Protein AF-X1B6D0-F1 (afdb_monomer_lite)

Organism: NCBI:txid412755

Structure (mmCIF, N/CA/C/O backbone):
data_AF-X1B6D0-F1
#
_entry.id   AF-X1B6D0-F1
#
loop_
_atom_site.group_PDB
_atom_site.id
_atom_site.type_symbol
_atom_site.label_atom_id
_atom_site.label_alt_id
_atom_site.label_comp_id
_atom_site.label_asym_id
_atom_site.label_entity_id
_atom_site.label_seq_id
_atom_site.pdbx_PDB_ins_code
_atom_site.Cartn_x
_atom_site.Cartn_y
_atom_site.Cartn_z
_atom_site.occupancy
_atom_site.B_iso_or_equiv
_atom_site.auth_seq_id
_atom_site.auth_comp_id
_atom_site.auth_asym_id
_atom_site.auth_atom_id
_atom_site.pdbx_PDB_model_num
ATOM 1 N N . MET A 1 1 ? -12.910 -4.972 -0.968 1.00 75.88 1 MET A N 1
ATOM 2 C CA . MET A 1 1 ? -11.663 -4.904 -0.171 1.00 75.88 1 MET A CA 1
ATOM 3 C C . MET A 1 1 ? -11.653 -6.095 0.774 1.00 75.88 1 MET A C 1
ATOM 5 O O . MET A 1 1 ? -12.734 -6.496 1.180 1.00 75.88 1 MET A O 1
ATOM 9 N N . GLY A 1 2 ? -10.499 -6.703 1.046 1.00 80.62 2 GLY A N 1
ATOM 10 C CA . GLY A 1 2 ? -10.371 -7.829 1.975 1.00 80.62 2 GLY A CA 1
ATOM 11 C C . GLY A 1 2 ? -9.626 -7.412 3.238 1.00 80.62 2 GLY A C 1
ATOM 12 O O . GLY A 1 2 ? -8.700 -6.605 3.158 1.00 80.62 2 GLY A O 1
ATOM 13 N N . PHE A 1 3 ? -10.027 -7.970 4.377 1.00 86.31 3 PHE A N 1
ATOM 14 C CA . PHE A 1 3 ? -9.362 -7.793 5.666 1.00 86.31 3 PHE A CA 1
ATOM 15 C C . PHE A 1 3 ? -8.743 -9.129 6.057 1.00 86.31 3 PHE A C 1
ATOM 17 O O . PHE A 1 3 ? -9.450 -10.084 6.367 1.00 86.31 3 PHE A O 1
ATOM 24 N N . TYR A 1 4 ? -7.421 -9.207 5.969 1.00 85.44 4 TYR A N 1
ATOM 25 C CA . TYR A 1 4 ? -6.673 -10.422 6.254 1.00 85.44 4 TYR A CA 1
ATOM 26 C C . TYR A 1 4 ? -6.269 -10.415 7.721 1.00 85.44 4 TYR A C 1
ATOM 28 O O . TYR A 1 4 ? -5.383 -9.658 8.124 1.00 85.44 4 TYR A O 1
ATOM 36 N N . ILE A 1 5 ? -6.966 -11.232 8.504 1.00 81.88 5 ILE A N 1
ATOM 37 C CA . ILE A 1 5 ? -6.728 -11.406 9.934 1.00 81.88 5 ILE A CA 1
ATOM 38 C C . ILE A 1 5 ? -5.639 -12.454 10.106 1.00 81.88 5 ILE A C 1
ATOM 40 O O . ILE A 1 5 ? -5.633 -13.479 9.425 1.00 81.88 5 ILE A O 1
ATOM 44 N N . TYR A 1 6 ? -4.709 -12.177 11.007 1.00 68.62 6 TYR A N 1
ATOM 45 C CA . TYR A 1 6 ? -3.668 -13.114 11.396 1.00 68.62 6 TYR A CA 1
ATOM 46 C C . TYR A 1 6 ? -3.871 -13.442 12.870 1.00 68.62 6 TYR A C 1
ATOM 48 O O . TYR A 1 6 ? -3.791 -12.561 13.719 1.00 68.62 6 TYR A O 1
ATOM 56 N N . GLU A 1 7 ? -4.146 -14.712 13.156 1.00 60.69 7 GLU A N 1
ATOM 57 C CA . GLU A 1 7 ? -4.474 -15.192 14.507 1.00 60.69 7 GLU A CA 1
ATOM 58 C C . GLU A 1 7 ? -3.252 -15.245 15.439 1.00 60.69 7 GLU A C 1
ATOM 60 O O . GLU A 1 7 ? -3.395 -15.272 16.658 1.00 60.69 7 GLU A O 1
ATOM 65 N N . LYS A 1 8 ? -2.031 -15.224 14.888 1.00 62.31 8 LYS A N 1
ATOM 66 C CA . LYS A 1 8 ? -0.788 -15.206 15.671 1.00 62.31 8 LYS A CA 1
ATOM 67 C C . LYS A 1 8 ? -0.348 -13.775 15.968 1.00 62.31 8 LYS A C 1
ATOM 69 O O . LYS A 1 8 ? -0.350 -12.929 15.074 1.00 62.31 8 LYS A O 1
ATOM 74 N N . ASN A 1 9 ? 0.131 -13.542 17.194 1.00 66.81 9 ASN A N 1
ATOM 75 C CA . ASN A 1 9 ? 0.857 -12.323 17.552 1.00 66.81 9 ASN A CA 1
ATOM 76 C C . ASN A 1 9 ? 1.958 -12.063 16.517 1.00 66.81 9 ASN A C 1
ATOM 78 O O . ASN A 1 9 ? 2.800 -12.928 16.261 1.00 66.81 9 ASN A O 1
ATOM 82 N N . PHE A 1 10 ? 1.938 -10.887 15.890 1.00 69.31 10 PHE A N 1
ATOM 83 C CA . PHE A 1 10 ? 2.947 -10.559 14.896 1.00 69.31 10 PHE A CA 1
ATOM 84 C C . PHE A 1 10 ? 4.313 -10.459 15.560 1.00 69.31 10 PHE A C 1
ATOM 86 O O . PHE A 1 10 ? 4.484 -9.719 16.529 1.00 69.31 10 PHE A O 1
ATOM 93 N N . SER A 1 11 ? 5.318 -11.117 14.987 1.00 76.25 11 SER A N 1
ATOM 94 C CA . SER A 1 11 ? 6.683 -10.715 15.291 1.00 76.25 11 SER A CA 1
ATOM 95 C C . SER A 1 11 ? 6.890 -9.285 14.784 1.00 76.25 11 SER A C 1
ATOM 97 O O . SER A 1 11 ? 6.410 -8.911 13.707 1.00 76.25 11 SER A O 1
ATOM 99 N N . ASN A 1 12 ? 7.641 -8.478 15.536 1.00 74.19 12 ASN A N 1
ATOM 100 C CA . ASN A 1 12 ? 8.033 -7.136 15.089 1.00 74.19 12 ASN A CA 1
ATOM 101 C C . ASN A 1 12 ? 8.702 -7.177 13.705 1.00 74.19 12 ASN A C 1
ATOM 103 O O . ASN A 1 12 ? 8.580 -6.244 12.914 1.00 74.19 12 ASN A O 1
ATOM 107 N N . ASP A 1 13 ? 9.366 -8.287 13.392 1.00 77.44 13 ASP A N 1
ATOM 108 C CA . ASP A 1 13 ? 10.025 -8.528 12.116 1.00 77.44 13 ASP A CA 1
ATOM 109 C C . ASP A 1 13 ? 9.048 -8.729 10.948 1.00 77.44 13 ASP A C 1
ATOM 111 O O . ASP A 1 13 ? 9.299 -8.265 9.836 1.00 77.44 13 ASP A O 1
ATOM 115 N N . PHE A 1 14 ? 7.900 -9.368 11.192 1.00 79.50 14 PHE A N 1
ATOM 116 C CA . PHE A 1 14 ? 6.842 -9.501 10.193 1.00 79.50 14 PHE A CA 1
ATOM 117 C C . PHE A 1 14 ? 6.198 -8.149 9.879 1.00 79.50 14 PHE A C 1
ATOM 119 O O . PHE A 1 14 ? 6.067 -7.795 8.708 1.00 79.50 14 PHE A O 1
ATOM 126 N N . ILE A 1 15 ? 5.867 -7.355 10.905 1.00 76.06 15 ILE A N 1
ATOM 127 C CA . ILE A 1 15 ? 5.278 -6.018 10.715 1.00 76.06 15 ILE A CA 1
ATOM 128 C C . ILE A 1 15 ? 6.226 -5.127 9.904 1.00 76.06 15 ILE A C 1
ATOM 130 O O . ILE A 1 15 ? 5.785 -4.464 8.969 1.00 76.06 15 ILE A O 1
ATOM 134 N N . LYS A 1 16 ? 7.534 -5.160 10.194 1.00 72.50 16 LYS A N 1
ATOM 135 C CA . LYS A 1 16 ? 8.553 -4.392 9.454 1.00 72.50 16 LYS A CA 1
ATOM 136 C C . LYS A 1 16 ? 8.634 -4.739 7.963 1.00 72.50 16 LYS A C 1
ATOM 138 O O . LYS A 1 16 ? 9.100 -3.916 7.178 1.00 72.50 16 LYS A O 1
ATOM 143 N N . LYS A 1 17 ? 8.216 -5.945 7.564 1.00 75.25 17 LYS A N 1
ATOM 144 C CA . LYS A 1 17 ? 8.197 -6.383 6.156 1.00 75.25 17 LYS A CA 1
ATOM 145 C C . LYS A 1 17 ? 6.945 -5.917 5.410 1.00 75.25 17 LYS A C 1
ATOM 147 O O . LYS A 1 17 ? 6.930 -5.967 4.180 1.00 75.25 17 LYS A O 1
ATOM 152 N N . MET A 1 18 ? 5.914 -5.467 6.123 1.00 81.12 18 MET A N 1
ATOM 153 C CA . MET A 1 18 ? 4.683 -4.968 5.522 1.00 81.12 18 MET A CA 1
ATOM 154 C C . MET A 1 18 ? 4.826 -3.501 5.117 1.00 81.12 18 MET A C 1
ATOM 156 O O . MET A 1 18 ? 5.447 -2.698 5.806 1.00 81.12 18 MET A O 1
ATOM 160 N N . VAL A 1 19 ? 4.233 -3.146 3.975 1.00 83.31 19 VAL A N 1
ATOM 161 C CA . VAL A 1 19 ? 4.273 -1.769 3.446 1.00 83.31 19 VAL A CA 1
ATOM 162 C C . VAL A 1 19 ? 3.384 -0.828 4.260 1.00 83.31 19 VAL A C 1
ATOM 164 O O . VAL A 1 19 ? 3.706 0.347 4.416 1.00 83.31 19 VAL A O 1
ATOM 167 N N . ILE A 1 20 ? 2.272 -1.352 4.776 1.00 88.25 20 ILE A N 1
ATOM 168 C CA . ILE A 1 20 ? 1.308 -0.627 5.603 1.00 88.25 20 ILE A CA 1
ATOM 169 C C . ILE A 1 20 ? 1.164 -1.337 6.954 1.00 88.25 20 ILE A C 1
ATOM 171 O O . ILE A 1 20 ? 1.247 -2.568 6.992 1.00 88.25 20 ILE A O 1
ATOM 175 N N . PRO A 1 21 ? 0.950 -0.601 8.055 1.00 89.94 21 PRO A N 1
ATOM 176 C CA . PRO A 1 21 ? 0.697 -1.193 9.362 1.00 89.94 21 PRO A CA 1
ATOM 177 C C . PRO A 1 21 ? -0.682 -1.876 9.412 1.00 89.94 21 PRO A C 1
ATOM 179 O O . PRO A 1 21 ? -1.568 -1.542 8.619 1.00 89.94 21 PRO A O 1
ATOM 182 N N . PRO A 1 22 ? -0.889 -2.820 10.347 1.00 92.75 22 PRO A N 1
ATOM 183 C CA . PRO A 1 22 ? -2.200 -3.411 10.562 1.00 92.75 22 PRO A CA 1
ATOM 184 C C . PRO A 1 22 ? -3.171 -2.397 11.181 1.00 92.75 22 PRO A C 1
ATOM 186 O O . PRO A 1 22 ? -2.779 -1.480 11.910 1.00 92.75 22 PRO A O 1
ATOM 189 N N . ILE A 1 23 ? -4.458 -2.612 10.934 1.00 94.12 23 ILE A N 1
ATOM 190 C CA . ILE A 1 23 ? -5.556 -1.901 11.590 1.00 94.12 23 ILE A CA 1
ATOM 191 C C . ILE A 1 23 ? -6.196 -2.798 12.652 1.00 94.12 23 ILE A C 1
ATOM 193 O O . ILE A 1 23 ? -6.222 -4.018 12.500 1.00 94.12 23 ILE A O 1
ATOM 197 N N . ILE A 1 24 ? -6.748 -2.207 13.707 1.00 93.88 24 ILE A N 1
ATOM 198 C CA . ILE A 1 24 ? -7.536 -2.933 14.705 1.00 93.88 24 ILE A CA 1
ATOM 199 C C . ILE A 1 24 ? -8.989 -3.010 14.227 1.00 93.88 24 ILE A C 1
ATOM 201 O O . ILE A 1 24 ? -9.594 -1.992 13.881 1.00 93.88 24 ILE A O 1
ATOM 205 N N . THR A 1 25 ? -9.527 -4.225 14.220 1.00 94.06 25 THR A N 1
ATOM 206 C CA . THR A 1 25 ? -10.899 -4.578 13.833 1.00 94.06 25 THR A CA 1
ATOM 207 C C . THR A 1 25 ? -11.540 -5.456 14.910 1.00 94.06 25 THR A C 1
ATOM 209 O O . THR A 1 25 ? -10.921 -5.768 15.927 1.00 94.06 25 THR A O 1
ATOM 212 N N . GLU A 1 26 ? -12.771 -5.896 14.675 1.00 93.38 26 GLU A N 1
ATOM 213 C CA . GLU A 1 26 ? -13.582 -6.671 15.607 1.00 93.38 26 GLU A CA 1
ATOM 214 C C . GLU A 1 26 ? -13.029 -8.087 15.785 1.00 93.38 26 GLU A C 1
ATOM 216 O O . GLU A 1 26 ? -13.279 -8.731 16.797 1.00 93.38 26 GLU A O 1
ATOM 221 N N . LYS A 1 27 ? -12.228 -8.547 14.817 1.00 90.56 27 LYS A N 1
ATOM 222 C CA . LYS A 1 27 ? -11.503 -9.822 14.844 1.00 90.56 27 LYS A CA 1
ATOM 223 C C . LYS A 1 27 ? -10.020 -9.647 15.200 1.00 90.56 27 LYS A C 1
ATOM 225 O O . LYS A 1 27 ? -9.208 -10.521 14.918 1.00 90.56 27 LYS A O 1
ATOM 230 N N . GLY A 1 28 ? -9.651 -8.506 15.784 1.00 89.94 28 GLY A N 1
ATOM 231 C CA . GLY A 1 28 ? -8.271 -8.170 16.124 1.00 89.94 28 GLY A CA 1
ATOM 232 C C . GLY A 1 28 ? -7.539 -7.452 14.992 1.00 89.94 28 GLY A C 1
ATOM 233 O O . GLY A 1 28 ? -8.136 -6.713 14.204 1.00 89.94 28 GLY A O 1
ATOM 234 N N . ASN A 1 29 ? -6.219 -7.618 14.934 1.00 91.19 29 ASN A N 1
ATOM 235 C CA . ASN A 1 29 ? -5.404 -6.929 13.943 1.00 91.19 29 ASN A CA 1
ATOM 236 C C . ASN A 1 29 ? -5.589 -7.522 12.539 1.00 91.19 29 ASN A C 1
ATOM 238 O O . ASN A 1 29 ? -5.429 -8.725 12.333 1.00 91.19 29 ASN A O 1
ATOM 242 N N . ALA A 1 30 ? -5.833 -6.659 11.557 1.00 91.81 30 ALA A N 1
ATOM 243 C CA . ALA A 1 30 ? -6.023 -7.048 10.169 1.00 91.81 30 ALA A CA 1
ATOM 244 C C . ALA A 1 30 ? -5.177 -6.199 9.215 1.00 91.81 30 ALA A C 1
ATOM 246 O O . ALA A 1 30 ? -4.980 -5.000 9.422 1.00 91.81 30 ALA A O 1
ATOM 247 N N . PHE A 1 31 ? -4.723 -6.813 8.123 1.00 90.25 31 PHE A N 1
ATOM 248 C CA . PHE A 1 31 ? -4.146 -6.097 6.990 1.00 90.25 31 PHE A CA 1
ATOM 249 C C . PHE A 1 31 ? -5.186 -5.895 5.901 1.00 90.25 31 PHE A C 1
ATOM 251 O O . PHE A 1 31 ? -5.871 -6.827 5.474 1.00 90.25 31 PHE A O 1
ATOM 258 N N . VAL A 1 32 ? -5.259 -4.665 5.409 1.00 89.06 32 VAL A N 1
ATOM 259 C CA . VAL A 1 32 ? -6.099 -4.326 4.268 1.00 89.06 32 VAL A CA 1
ATOM 260 C C . VAL A 1 32 ? -5.431 -4.810 2.986 1.00 89.06 32 VAL A C 1
ATOM 262 O O . VAL A 1 32 ? -4.287 -4.466 2.693 1.00 89.06 32 VAL A O 1
ATOM 265 N N . GLY A 1 33 ? -6.155 -5.598 2.197 1.00 85.69 33 GLY A N 1
ATOM 266 C CA . GLY A 1 33 ? -5.666 -6.117 0.927 1.00 85.69 33 GLY A CA 1
ATOM 267 C C . GLY A 1 33 ? -6.755 -6.252 -0.131 1.00 85.69 33 GLY A C 1
ATOM 268 O O . GLY A 1 33 ? -7.942 -6.008 0.095 1.00 85.69 33 GLY A O 1
ATOM 269 N N . LEU A 1 34 ? -6.345 -6.653 -1.332 1.00 83.50 34 LEU A N 1
ATOM 270 C CA . LEU A 1 34 ? -7.280 -6.994 -2.403 1.00 83.50 34 LEU A CA 1
ATOM 271 C C . LEU A 1 34 ? -7.855 -8.386 -2.160 1.00 83.50 34 LEU A C 1
ATOM 273 O O . LEU A 1 34 ? -7.119 -9.286 -1.759 1.00 83.50 34 LEU A O 1
ATOM 277 N N . LEU A 1 35 ? -9.149 -8.566 -2.429 1.00 85.38 35 LEU A N 1
ATOM 278 C CA . LEU A 1 35 ? -9.765 -9.890 -2.400 1.00 85.38 35 LEU A CA 1
ATOM 279 C C . LEU A 1 35 ? -9.146 -10.781 -3.483 1.00 85.38 35 LEU A C 1
ATOM 281 O O . LEU A 1 35 ? -8.852 -10.325 -4.596 1.00 85.38 35 LEU A O 1
ATOM 285 N N . LYS A 1 36 ? -8.996 -12.062 -3.158 1.00 86.75 36 LYS A N 1
ATOM 286 C CA . LYS A 1 36 ? -8.552 -13.099 -4.087 1.00 86.75 36 LYS A CA 1
ATOM 287 C C . LYS A 1 36 ? -9.693 -14.084 -4.344 1.00 86.75 36 LYS A C 1
ATOM 289 O O . LYS A 1 36 ? -10.522 -14.310 -3.469 1.00 86.75 36 LYS A O 1
ATOM 294 N N . LYS A 1 37 ? -9.733 -14.639 -5.554 1.00 87.69 37 LYS A N 1
ATOM 295 C CA . LYS A 1 37 ? -10.561 -15.796 -5.917 1.00 87.69 37 LYS A CA 1
ATOM 296 C C . LYS A 1 37 ? -10.040 -17.042 -5.190 1.00 87.69 37 LYS A C 1
ATOM 298 O O . LYS A 1 37 ? -8.907 -17.038 -4.711 1.00 87.69 37 LYS A O 1
ATOM 303 N N . SER A 1 38 ? -10.821 -18.121 -5.187 1.00 86.44 38 SER A N 1
ATOM 304 C CA . SER A 1 38 ? -10.401 -19.433 -4.662 1.00 86.44 38 SER A CA 1
ATOM 305 C C . SER A 1 38 ? -9.097 -19.938 -5.292 1.00 86.44 38 SER A C 1
ATOM 307 O O . SER A 1 38 ? -8.278 -20.546 -4.617 1.00 86.44 38 SER A O 1
ATOM 309 N N . THR A 1 39 ? -8.843 -19.592 -6.556 1.00 87.44 39 THR A N 1
ATOM 310 C CA . THR A 1 39 ? -7.597 -19.901 -7.279 1.00 87.44 39 THR A CA 1
ATOM 311 C C . THR A 1 39 ? -6.386 -19.065 -6.839 1.00 87.44 39 THR A C 1
ATOM 313 O O . THR A 1 39 ? -5.300 -19.205 -7.394 1.00 87.44 39 THR A O 1
ATOM 316 N N . GLY A 1 40 ? -6.555 -18.126 -5.904 1.00 84.06 40 GLY A N 1
ATOM 317 C CA . GLY A 1 40 ? -5.519 -17.183 -5.473 1.00 84.06 40 GLY A CA 1
ATOM 318 C C . GLY A 1 40 ? -5.335 -15.965 -6.390 1.00 84.06 40 GLY A C 1
ATOM 319 O O . GLY A 1 40 ? -4.617 -15.028 -6.026 1.00 84.06 40 GLY A O 1
ATOM 320 N N . ALA A 1 41 ? -6.006 -15.924 -7.546 1.00 85.06 41 ALA A N 1
ATOM 321 C CA . ALA A 1 41 ? -5.974 -14.784 -8.462 1.00 85.06 41 ALA A CA 1
ATOM 322 C C . ALA A 1 41 ? -6.708 -13.556 -7.892 1.00 85.06 41 ALA A C 1
ATOM 324 O O . ALA A 1 41 ? -7.719 -13.681 -7.204 1.00 85.06 41 ALA A O 1
ATOM 325 N N . CYS A 1 42 ? -6.241 -12.346 -8.211 1.00 85.75 42 CYS A N 1
ATOM 326 C CA . CYS A 1 42 ? -6.936 -11.108 -7.842 1.00 85.75 42 CYS A CA 1
ATOM 327 C C . CYS A 1 42 ? -8.312 -11.026 -8.528 1.00 85.75 42 CYS A C 1
ATOM 329 O O . CYS A 1 42 ? -8.415 -11.269 -9.731 1.00 85.75 42 CYS A O 1
ATOM 331 N N . ILE A 1 43 ? -9.357 -10.618 -7.798 1.00 89.81 43 ILE A N 1
ATOM 332 C CA . ILE A 1 43 ? -10.714 -10.476 -8.366 1.00 89.81 43 ILE A CA 1
ATOM 333 C C . ILE A 1 43 ? -10.803 -9.413 -9.473 1.00 89.81 43 ILE A C 1
ATOM 335 O O . ILE A 1 43 ? -11.674 -9.489 -10.332 1.00 89.81 43 ILE A O 1
ATOM 339 N N . PHE A 1 44 ? -9.886 -8.442 -9.474 1.00 89.81 44 PHE A N 1
ATOM 340 C CA . PHE A 1 44 ? -9.849 -7.341 -10.440 1.00 89.81 44 PHE A CA 1
ATOM 341 C C . PHE A 1 44 ? -8.973 -7.625 -11.664 1.00 89.81 44 PHE A C 1
ATOM 343 O O . PHE A 1 44 ? -8.715 -6.712 -12.447 1.00 89.81 44 PHE A O 1
ATOM 350 N N . LEU A 1 45 ? -8.470 -8.852 -11.810 1.00 89.69 45 LEU A N 1
ATOM 351 C CA . LEU A 1 45 ? -7.711 -9.255 -12.986 1.00 89.69 45 LEU A CA 1
ATOM 352 C C . LEU A 1 45 ? -8.679 -9.599 -14.127 1.00 89.69 45 LEU A C 1
ATOM 354 O O . LEU A 1 45 ? -9.606 -10.386 -13.929 1.00 89.69 45 LEU A O 1
ATOM 358 N N . ASP A 1 46 ? -8.490 -8.991 -15.295 1.00 88.81 46 ASP A N 1
ATOM 359 C CA . ASP A 1 46 ? -9.209 -9.370 -16.512 1.00 88.81 46 ASP A CA 1
ATOM 360 C C . ASP A 1 46 ? -8.574 -10.590 -17.204 1.00 88.81 46 ASP A C 1
ATOM 362 O O . ASP A 1 46 ? -7.537 -11.110 -16.782 1.00 88.81 46 ASP A O 1
ATOM 366 N N . GLU A 1 47 ? -9.205 -11.051 -18.282 1.00 88.62 47 GLU A N 1
ATOM 367 C CA . GLU A 1 47 ? -8.746 -12.194 -19.084 1.00 88.62 47 GLU A CA 1
ATOM 368 C C . GLU A 1 47 ? -7.376 -11.946 -19.734 1.00 88.62 47 GLU A C 1
ATOM 370 O O . GLU A 1 47 ? -6.586 -12.871 -19.912 1.00 88.62 47 GLU A O 1
ATOM 375 N N . LYS A 1 48 ? -7.039 -10.679 -20.006 1.00 88.88 48 LYS A N 1
ATOM 376 C CA . LYS A 1 48 ? -5.746 -10.240 -20.552 1.00 88.88 48 LYS A CA 1
ATOM 377 C C . LYS A 1 48 ? -4.702 -9.984 -19.459 1.00 88.88 48 LYS A C 1
ATOM 379 O O . LYS A 1 48 ? -3.652 -9.405 -19.739 1.00 88.88 48 LYS A O 1
ATOM 384 N N . LYS A 1 49 ? -4.968 -10.402 -18.216 1.00 84.38 49 LYS A N 1
ATOM 385 C CA . LYS A 1 49 ? -4.107 -10.197 -17.040 1.00 84.38 49 LYS A CA 1
ATOM 386 C C . LYS A 1 49 ? -3.841 -8.717 -16.717 1.00 84.38 49 LYS A C 1
ATOM 388 O O . LYS A 1 49 ? -2.842 -8.392 -16.073 1.00 84.38 49 LYS A O 1
ATOM 393 N N . LYS A 1 50 ? -4.736 -7.809 -17.112 1.00 87.81 50 LYS A N 1
ATOM 394 C CA . LYS A 1 50 ? -4.707 -6.387 -16.750 1.00 87.81 50 LYS A CA 1
ATOM 395 C C . LYS A 1 50 ? -5.597 -6.125 -15.538 1.00 87.81 50 LYS A C 1
ATOM 397 O O . LYS A 1 50 ? -6.581 -6.813 -15.276 1.00 87.81 50 LYS A O 1
ATOM 402 N N . CYS A 1 51 ? -5.219 -5.120 -14.754 1.00 88.44 51 CYS A N 1
ATOM 403 C CA . CYS A 1 51 ? -5.970 -4.720 -13.569 1.00 88.44 51 CYS A CA 1
ATOM 404 C C . CYS A 1 51 ? -7.114 -3.774 -13.958 1.00 88.44 51 CYS A C 1
ATOM 406 O O . CYS A 1 51 ? -6.853 -2.659 -14.406 1.00 88.44 51 CYS A O 1
ATOM 408 N N . LYS A 1 52 ? -8.363 -4.177 -13.703 1.00 91.31 52 LYS A N 1
ATOM 409 C CA . LYS A 1 52 ? -9.572 -3.376 -13.982 1.00 91.31 52 LYS A CA 1
ATOM 410 C C . LYS A 1 52 ? -9.657 -2.080 -13.167 1.00 91.31 52 LYS A C 1
ATOM 412 O O . LYS A 1 52 ? -10.319 -1.138 -13.577 1.00 91.31 52 LYS A O 1
ATOM 417 N N . ILE A 1 53 ? -8.969 -2.014 -12.027 1.00 90.12 53 ILE A N 1
ATOM 418 C CA . ILE A 1 53 ? -8.972 -0.859 -11.112 1.00 90.12 53 ILE A CA 1
ATOM 419 C C . ILE A 1 53 ? -7.611 -0.154 -11.056 1.00 90.12 53 ILE A C 1
ATOM 421 O O . ILE A 1 53 ? -7.243 0.403 -10.024 1.00 90.12 53 ILE A O 1
ATOM 425 N N . TYR A 1 54 ? -6.820 -0.211 -12.133 1.00 88.19 54 TYR A N 1
ATOM 426 C CA . TYR A 1 54 ? -5.431 0.268 -12.124 1.00 88.19 54 TYR A CA 1
ATOM 427 C C . TYR A 1 54 ? -5.283 1.708 -11.605 1.00 88.19 54 TYR A C 1
ATOM 429 O O . TYR A 1 54 ? -4.407 1.975 -10.782 1.00 88.19 54 TYR A O 1
ATOM 437 N N . ASN A 1 55 ? -6.183 2.605 -12.017 1.00 89.56 55 ASN A N 1
ATOM 438 C CA . ASN A 1 55 ? -6.162 4.020 -11.634 1.00 89.56 55 ASN A CA 1
ATOM 439 C C . ASN A 1 55 ? -6.486 4.259 -10.152 1.00 89.56 55 ASN A C 1
ATOM 441 O O . ASN A 1 55 ? -6.030 5.247 -9.586 1.00 89.56 55 ASN A O 1
ATOM 445 N N . LEU A 1 56 ? -7.219 3.337 -9.519 1.00 88.25 56 LEU A N 1
ATOM 446 C CA . LEU A 1 56 ? -7.581 3.397 -8.100 1.00 88.25 56 LEU A CA 1
ATOM 447 C C . LEU A 1 56 ? -6.520 2.765 -7.192 1.00 88.25 56 LEU A C 1
ATOM 449 O O . LEU A 1 56 ? -6.656 2.784 -5.971 1.00 88.25 56 LEU A O 1
ATOM 453 N N . ARG A 1 57 ? -5.470 2.154 -7.757 1.00 87.31 57 ARG A N 1
ATOM 454 C CA . ARG A 1 57 ? -4.421 1.535 -6.945 1.00 87.31 57 ARG A CA 1
ATOM 455 C C . ARG A 1 57 ? -3.648 2.619 -6.185 1.00 87.31 57 ARG A C 1
ATOM 457 O O . ARG A 1 57 ? -3.265 3.620 -6.797 1.00 87.31 57 ARG A O 1
ATOM 464 N N . PRO A 1 58 ? -3.308 2.395 -4.907 1.00 88.44 58 PRO A N 1
ATOM 465 C CA . PRO A 1 58 ? -2.353 3.244 -4.205 1.00 88.44 58 PRO A CA 1
ATOM 466 C C . PRO A 1 58 ? -1.056 3.408 -5.004 1.00 88.44 58 PRO A C 1
ATOM 468 O O . PRO A 1 58 ? -0.656 2.497 -5.743 1.00 88.44 58 PRO A O 1
ATOM 471 N N . MET A 1 59 ? -0.384 4.547 -4.873 1.00 92.25 59 MET A N 1
ATOM 472 C CA . MET A 1 59 ? 0.846 4.830 -5.615 1.00 92.25 59 MET A CA 1
ATOM 473 C C . MET A 1 59 ? 1.917 3.770 -5.349 1.00 92.25 59 MET A C 1
ATOM 475 O O . MET A 1 59 ? 2.530 3.292 -6.301 1.00 92.25 59 MET A O 1
ATOM 479 N N . PHE A 1 60 ? 2.060 3.296 -4.105 1.00 89.50 60 PHE A N 1
ATOM 480 C CA . PHE A 1 60 ? 3.015 2.228 -3.772 1.00 89.50 60 PHE A CA 1
ATOM 481 C C . PHE A 1 60 ? 2.749 0.922 -4.545 1.00 89.50 60 PHE A C 1
ATOM 483 O O . PHE A 1 60 ? 3.682 0.217 -4.925 1.00 89.50 60 PHE A O 1
ATOM 490 N N . CYS A 1 61 ? 1.478 0.603 -4.822 1.00 87.19 61 CYS A N 1
ATOM 491 C CA . CYS A 1 61 ? 1.102 -0.558 -5.630 1.00 87.19 61 CYS A CA 1
ATOM 492 C C . CYS A 1 61 ? 1.427 -0.354 -7.116 1.00 87.19 61 CYS A C 1
ATOM 494 O O . CYS A 1 61 ? 1.726 -1.323 -7.813 1.00 87.19 61 CYS A O 1
ATOM 496 N N . ARG A 1 62 ? 1.316 0.884 -7.617 1.00 91.12 62 ARG A N 1
ATOM 497 C CA . ARG A 1 62 ? 1.593 1.239 -9.020 1.00 91.12 62 ARG A CA 1
ATOM 498 C C . ARG A 1 62 ? 3.084 1.313 -9.325 1.00 91.12 62 ARG A C 1
ATOM 500 O O . ARG A 1 62 ? 3.468 1.127 -10.472 1.00 91.12 62 ARG A O 1
ATOM 507 N N . THR A 1 63 ? 3.913 1.576 -8.319 1.00 92.00 63 THR A N 1
ATOM 508 C CA . THR A 1 63 ? 5.366 1.672 -8.488 1.00 92.00 63 THR A CA 1
ATOM 509 C C . THR A 1 63 ? 6.107 0.359 -8.315 1.00 92.00 63 THR A C 1
ATOM 511 O O . THR A 1 63 ? 7.307 0.326 -8.564 1.00 92.00 63 THR A O 1
ATOM 514 N N . PHE A 1 64 ? 5.431 -0.723 -7.925 1.00 88.88 64 PHE A N 1
ATOM 515 C CA . PHE A 1 64 ? 6.028 -2.057 -7.932 1.00 88.88 64 PHE A CA 1
ATOM 516 C C . PHE A 1 64 ? 6.588 -2.370 -9.339 1.00 88.88 64 PHE A C 1
ATOM 518 O O . PHE A 1 64 ? 5.866 -2.158 -10.314 1.00 88.88 64 PHE A O 1
ATOM 525 N N . PRO A 1 65 ? 7.840 -2.847 -9.490 1.00 91.00 65 PRO A N 1
ATOM 526 C CA . PRO A 1 65 ? 8.694 -3.520 -8.497 1.00 91.00 65 PRO A CA 1
ATOM 527 C C . PRO A 1 65 ? 9.561 -2.613 -7.608 1.00 91.00 65 PRO A C 1
ATOM 529 O O . PRO A 1 65 ? 10.329 -3.113 -6.780 1.00 91.00 65 PRO A O 1
ATOM 532 N N . PHE A 1 66 ? 9.468 -1.297 -7.769 1.00 91.44 66 PHE A N 1
ATOM 533 C CA . PHE A 1 66 ? 10.288 -0.336 -7.046 1.00 91.44 66 PHE A CA 1
ATOM 534 C C . PHE A 1 66 ? 9.694 0.018 -5.678 1.00 91.44 66 PHE A C 1
ATOM 536 O O . PHE A 1 66 ? 8.480 0.126 -5.497 1.00 91.44 66 PHE A O 1
ATOM 543 N N . THR A 1 67 ? 10.581 0.239 -4.714 1.00 90.25 67 THR A N 1
ATOM 544 C CA . THR A 1 67 ? 10.304 0.806 -3.394 1.00 90.25 67 THR A CA 1
ATOM 545 C C . THR A 1 67 ? 11.217 2.004 -3.154 1.00 90.25 67 THR A C 1
ATOM 547 O O . THR A 1 67 ? 12.275 2.123 -3.776 1.00 90.25 67 THR A O 1
ATOM 550 N N . PHE A 1 68 ? 10.820 2.902 -2.256 1.00 91.50 68 PHE A N 1
ATOM 551 C CA . PHE A 1 68 ? 11.525 4.156 -2.008 1.00 91.50 68 PHE A CA 1
ATOM 552 C C . PHE A 1 68 ? 11.845 4.294 -0.525 1.00 91.50 68 PHE A C 1
ATOM 554 O O . PHE A 1 68 ? 10.978 4.085 0.321 1.00 91.50 68 PHE A O 1
ATOM 561 N N . LYS A 1 69 ? 13.085 4.672 -0.207 1.00 86.38 69 LYS A N 1
ATOM 562 C CA . LYS A 1 69 ? 13.488 5.041 1.155 1.00 86.38 69 LYS A CA 1
ATOM 563 C C . LYS A 1 69 ? 13.832 6.518 1.210 1.00 86.38 69 LYS A C 1
ATOM 565 O O . LYS A 1 69 ? 14.435 7.053 0.281 1.00 86.38 69 LYS A O 1
ATOM 570 N N . VAL A 1 70 ? 13.469 7.161 2.312 1.00 85.81 70 VAL A N 1
ATOM 571 C CA . VAL A 1 70 ? 13.885 8.533 2.603 1.00 85.81 70 VAL A CA 1
ATOM 572 C C . VAL A 1 70 ? 15.336 8.508 3.066 1.00 85.81 70 VAL A C 1
ATOM 574 O O . VAL A 1 70 ? 15.672 7.788 4.003 1.00 85.81 70 VAL A O 1
ATOM 577 N N . LEU A 1 71 ? 16.191 9.289 2.411 1.00 79.06 71 LEU A N 1
ATOM 578 C CA . LEU A 1 71 ? 17.534 9.582 2.899 1.00 79.06 71 LEU A CA 1
ATOM 579 C C . LEU A 1 71 ? 17.438 10.817 3.800 1.00 79.06 71 LEU A C 1
ATOM 581 O O . LEU A 1 71 ? 16.827 11.809 3.406 1.00 79.06 71 LEU A O 1
ATOM 585 N N . ASN A 1 72 ? 17.984 10.718 5.015 1.00 61.97 72 ASN A N 1
ATOM 586 C CA . ASN A 1 72 ? 17.849 11.685 6.109 1.00 61.97 72 ASN A CA 1
ATOM 587 C C . ASN A 1 72 ? 17.745 13.161 5.679 1.00 61.97 72 ASN A C 1
ATOM 589 O O . ASN A 1 72 ? 18.565 13.684 4.922 1.00 61.97 72 ASN A O 1
ATOM 593 N N . LEU A 1 73 ? 16.749 13.836 6.258 1.00 55.19 73 LEU A N 1
ATOM 594 C CA . LEU A 1 73 ? 16.533 15.278 6.201 1.00 55.19 73 LEU A CA 1
ATOM 595 C C . LEU A 1 73 ? 17.710 15.982 6.895 1.00 55.19 73 LEU A C 1
ATOM 597 O O . LEU A 1 73 ? 17.743 16.071 8.123 1.00 55.19 73 LEU A O 1
ATOM 601 N N . ARG A 1 74 ? 18.689 16.503 6.144 1.00 48.28 74 ARG A N 1
ATOM 602 C CA . ARG A 1 74 ? 19.566 17.537 6.714 1.00 48.28 74 ARG A CA 1
ATOM 603 C C . ARG A 1 74 ? 18.667 18.716 7.103 1.00 48.28 74 ARG A C 1
ATOM 605 O O . ARG A 1 74 ? 17.915 19.211 6.266 1.00 48.28 74 ARG A O 1
ATOM 612 N N . ARG A 1 75 ? 18.742 19.116 8.378 1.00 46.72 75 ARG A N 1
ATOM 613 C CA . ARG A 1 75 ? 17.859 20.050 9.113 1.00 46.72 75 ARG A CA 1
ATOM 614 C C . ARG A 1 75 ? 17.609 21.428 8.474 1.00 46.72 75 ARG A C 1
ATOM 616 O O . ARG A 1 75 ? 16.840 22.194 9.035 1.00 46.72 75 ARG A O 1
ATOM 623 N N . SER A 1 76 ? 18.204 21.751 7.330 1.00 50.25 76 SER A N 1
ATOM 624 C CA . SER A 1 76 ? 18.155 23.091 6.737 1.00 50.25 76 SER A CA 1
ATOM 625 C C . SER A 1 76 ? 17.610 23.165 5.309 1.00 50.25 76 SER A C 1
ATOM 627 O O . SER A 1 76 ? 17.560 24.257 4.764 1.00 50.25 76 SER A O 1
ATOM 629 N N . ASN A 1 77 ? 17.158 22.065 4.690 1.00 46.50 77 ASN A N 1
ATOM 630 C CA . ASN A 1 77 ? 16.519 22.141 3.370 1.00 46.50 77 ASN A CA 1
ATOM 631 C C . ASN A 1 77 ? 15.326 21.180 3.257 1.00 46.50 77 ASN A C 1
ATOM 633 O O . ASN A 1 77 ? 15.496 19.964 3.241 1.00 46.50 77 ASN A O 1
ATOM 637 N N . LEU A 1 78 ? 14.121 21.745 3.106 1.00 54.44 78 LEU A N 1
ATOM 638 C CA . LEU A 1 78 ? 12.790 21.112 2.976 1.00 54.44 78 LEU A CA 1
ATOM 639 C C . LEU A 1 78 ? 12.625 20.063 1.849 1.00 54.44 78 LEU A C 1
ATOM 641 O O . LEU A 1 78 ? 11.515 19.619 1.556 1.00 54.44 78 LEU A O 1
ATOM 645 N N . LYS A 1 79 ? 13.695 19.647 1.170 1.00 58.78 79 LYS A N 1
ATOM 646 C CA . LYS A 1 79 ? 13.618 18.700 0.056 1.00 58.78 79 LYS A CA 1
ATOM 647 C C . LYS A 1 79 ? 13.769 17.276 0.583 1.00 58.78 79 LYS A C 1
ATOM 649 O O . LYS A 1 79 ? 14.878 16.814 0.825 1.00 58.78 79 LYS A O 1
ATOM 654 N N . ILE A 1 80 ? 12.645 16.558 0.683 1.00 66.62 80 ILE A N 1
ATOM 655 C CA . ILE A 1 80 ? 12.641 15.098 0.860 1.00 66.62 80 ILE A CA 1
ATOM 656 C C . ILE A 1 80 ? 13.489 14.496 -0.264 1.00 66.62 80 ILE A C 1
ATOM 658 O O . ILE A 1 80 ? 13.155 14.640 -1.446 1.00 66.62 80 ILE A O 1
ATOM 662 N N . ASN A 1 81 ? 14.589 13.843 0.096 1.00 80.31 81 ASN A N 1
ATOM 663 C CA . ASN A 1 81 ? 15.397 13.065 -0.830 1.00 80.31 81 ASN A CA 1
ATOM 664 C C . ASN A 1 81 ? 14.997 11.600 -0.698 1.00 80.31 81 ASN A C 1
ATOM 666 O O . ASN A 1 81 ? 14.968 11.048 0.401 1.00 80.31 81 ASN A O 1
ATOM 670 N N . VAL A 1 82 ? 14.657 10.987 -1.829 1.00 87.75 82 VAL A N 1
ATOM 671 C CA . VAL A 1 82 ? 14.266 9.580 -1.891 1.00 87.75 82 VAL A CA 1
ATOM 672 C C . VAL A 1 82 ? 15.260 8.812 -2.739 1.00 87.75 82 VAL A C 1
ATOM 674 O O . VAL A 1 82 ? 15.702 9.297 -3.781 1.00 87.75 82 VAL A O 1
ATOM 677 N N . GLN A 1 83 ? 15.575 7.605 -2.296 1.00 88.44 83 GLN A N 1
ATOM 678 C CA . GLN A 1 83 ? 16.349 6.639 -3.053 1.00 88.44 83 GLN A CA 1
ATOM 679 C C . GLN A 1 83 ? 15.446 5.480 -3.457 1.00 88.44 83 GLN A C 1
ATOM 681 O O . GLN A 1 83 ? 14.653 4.987 -2.652 1.00 88.44 83 GLN A O 1
ATOM 686 N N . MET A 1 84 ? 15.555 5.076 -4.718 1.00 90.75 84 MET A N 1
ATOM 687 C CA . MET A 1 84 ? 14.783 3.991 -5.309 1.00 90.75 84 MET A CA 1
ATOM 688 C C . MET A 1 84 ? 15.553 2.673 -5.208 1.00 90.75 84 MET A C 1
ATOM 690 O O . MET A 1 84 ? 16.755 2.630 -5.455 1.00 90.75 84 MET A O 1
ATOM 694 N N . PHE A 1 85 ? 14.844 1.597 -4.883 1.00 89.06 85 PHE A N 1
ATOM 695 C CA . PHE A 1 85 ? 15.369 0.237 -4.795 1.00 89.06 85 PHE A CA 1
ATOM 696 C C . PHE A 1 85 ? 14.358 -0.753 -5.367 1.00 89.06 85 PHE A C 1
ATOM 698 O O . PHE A 1 85 ? 13.169 -0.453 -5.442 1.00 89.06 85 PHE A O 1
ATOM 705 N N . TYR A 1 86 ? 14.789 -1.971 -5.684 1.00 89.50 86 TYR A N 1
ATOM 706 C CA . TYR A 1 86 ? 13.854 -3.078 -5.878 1.00 89.50 86 TYR A CA 1
ATOM 707 C C . TYR A 1 86 ? 13.330 -3.588 -4.537 1.00 89.50 86 TYR A C 1
ATOM 709 O O . TYR A 1 86 ? 14.104 -3.797 -3.598 1.00 89.50 86 TYR A O 1
ATOM 717 N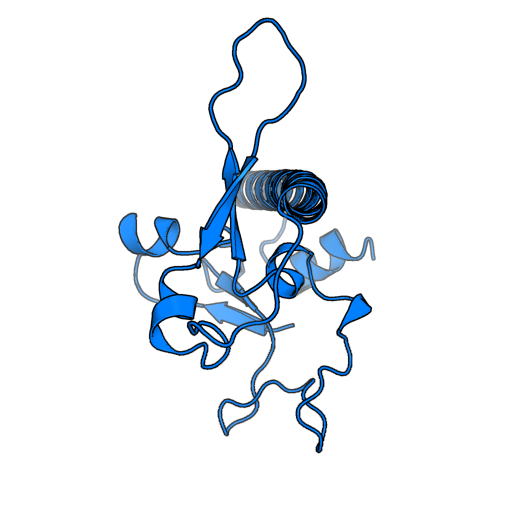 N . ALA A 1 87 ? 12.022 -3.834 -4.454 1.00 87.88 87 ALA A N 1
ATOM 718 C CA . ALA A 1 87 ? 11.452 -4.555 -3.323 1.00 87.88 87 ALA A CA 1
ATOM 719 C C . ALA A 1 87 ? 12.064 -5.966 -3.239 1.00 87.88 87 ALA A C 1
ATOM 721 O O . ALA A 1 87 ? 12.271 -6.607 -4.266 1.00 87.88 87 ALA A O 1
ATOM 722 N N . ILE A 1 88 ? 12.312 -6.472 -2.024 1.00 84.56 88 ILE A N 1
ATOM 723 C CA . ILE A 1 88 ? 12.932 -7.797 -1.797 1.00 84.56 88 ILE A CA 1
ATOM 724 C C . ILE A 1 88 ? 12.191 -8.877 -2.590 1.00 84.56 88 ILE A C 1
ATOM 726 O O . ILE A 1 88 ? 12.778 -9.584 -3.398 1.00 84.56 88 ILE A O 1
ATOM 730 N N . LYS A 1 89 ? 10.866 -8.899 -2.445 1.00 82.31 89 LYS A N 1
ATOM 731 C CA . LYS A 1 89 ? 9.979 -9.825 -3.145 1.00 82.31 89 LYS A CA 1
ATOM 732 C C . LYS A 1 89 ? 9.993 -9.654 -4.665 1.00 82.31 89 LYS A C 1
ATOM 734 O O . LYS A 1 89 ? 9.878 -10.635 -5.385 1.00 82.31 89 LYS A O 1
ATOM 739 N N . ALA A 1 90 ? 10.184 -8.436 -5.170 1.00 88.56 90 ALA A N 1
ATOM 740 C CA . ALA A 1 90 ? 10.282 -8.228 -6.609 1.00 88.56 90 ALA A CA 1
ATOM 741 C C . ALA A 1 90 ? 11.505 -8.928 -7.208 1.00 88.56 90 ALA A C 1
ATOM 743 O O . ALA A 1 90 ? 11.390 -9.493 -8.289 1.00 88.56 90 ALA A O 1
ATOM 744 N N . LYS A 1 91 ? 12.635 -8.952 -6.494 1.00 86.25 91 LYS A N 1
ATOM 745 C CA . LYS A 1 91 ? 13.839 -9.664 -6.947 1.00 86.25 91 LYS A CA 1
ATOM 746 C C . LYS A 1 91 ? 13.619 -11.174 -7.087 1.00 86.25 91 LYS A C 1
ATOM 748 O O . LYS A 1 91 ? 14.293 -11.798 -7.888 1.00 86.25 91 LYS A O 1
ATOM 753 N N . GLU A 1 92 ? 12.683 -11.745 -6.327 1.00 87.38 92 GLU A N 1
ATOM 754 C CA . GLU A 1 92 ? 12.398 -13.185 -6.352 1.00 87.38 92 GLU A CA 1
ATOM 755 C C . GLU A 1 92 ? 11.528 -13.602 -7.549 1.00 87.38 92 GLU A C 1
ATOM 757 O O . GLU A 1 92 ? 11.741 -14.668 -8.115 1.00 87.38 92 GLU A O 1
ATOM 762 N N . TYR A 1 93 ? 10.525 -12.800 -7.931 1.00 85.25 93 TYR A N 1
ATOM 763 C CA . TYR A 1 93 ? 9.506 -13.240 -8.902 1.00 85.25 93 TYR A CA 1
ATOM 764 C C . TYR A 1 93 ? 9.229 -12.272 -10.057 1.00 85.25 93 TYR A C 1
ATOM 766 O O . TYR A 1 93 ? 8.453 -12.599 -10.961 1.00 85.25 93 TYR A O 1
ATOM 774 N N . CYS A 1 94 ? 9.797 -11.063 -10.055 1.00 86.44 94 CYS A N 1
ATOM 775 C CA . CYS A 1 94 ? 9.559 -10.105 -11.129 1.00 86.44 94 CYS A CA 1
ATOM 776 C C . CYS A 1 94 ? 10.470 -10.411 -12.321 1.00 86.44 94 CYS A C 1
ATOM 778 O O . CYS A 1 94 ? 11.583 -9.906 -12.414 1.00 86.44 94 CYS A O 1
ATOM 780 N N . LYS A 1 95 ? 9.944 -11.179 -13.282 1.00 85.88 95 LYS A N 1
ATOM 781 C CA . LYS A 1 95 ? 10.633 -11.527 -14.540 1.00 85.88 95 LYS A CA 1
ATOM 782 C C . LYS A 1 95 ? 11.071 -10.316 -15.380 1.00 85.88 95 LYS A C 1
ATOM 784 O O . LYS A 1 95 ? 11.876 -10.466 -16.285 1.00 85.88 95 LYS A O 1
ATOM 789 N N . GLY A 1 96 ? 10.515 -9.132 -15.108 1.00 85.06 96 GLY A N 1
ATOM 790 C CA . GLY A 1 96 ? 10.882 -7.884 -15.779 1.00 85.06 96 GLY A CA 1
ATOM 791 C C . GLY A 1 96 ? 12.161 -7.231 -15.247 1.00 85.06 96 GLY A C 1
ATOM 792 O O . GLY A 1 96 ? 12.614 -6.256 -15.836 1.00 85.06 96 GLY A O 1
ATOM 793 N N . ILE A 1 97 ? 12.737 -7.730 -14.149 1.00 88.19 97 ILE A N 1
ATOM 794 C CA . ILE A 1 97 ? 14.038 -7.282 -13.642 1.00 88.19 97 ILE A CA 1
ATOM 795 C C . ILE A 1 97 ? 15.109 -8.152 -14.301 1.00 88.19 97 ILE A C 1
ATOM 797 O O . ILE A 1 97 ? 15.307 -9.297 -13.907 1.00 88.19 97 ILE A O 1
ATOM 801 N N . SER A 1 98 ? 15.761 -7.620 -15.330 1.00 87.19 98 SER A N 1
ATOM 802 C CA . SER A 1 98 ? 16.833 -8.291 -16.074 1.00 87.19 98 SER A CA 1
ATOM 803 C C . SER A 1 98 ? 17.724 -7.256 -16.758 1.00 87.19 98 SER A C 1
ATOM 805 O O . SER A 1 98 ? 17.358 -6.079 -16.812 1.00 87.19 98 SER A O 1
ATOM 807 N N . ASP A 1 99 ? 18.843 -7.691 -17.332 1.00 85.06 99 ASP A N 1
ATOM 808 C CA . ASP A 1 99 ? 19.749 -6.812 -18.085 1.00 85.06 99 ASP A CA 1
ATOM 809 C C . ASP A 1 99 ? 19.100 -6.243 -19.359 1.00 85.06 99 ASP A C 1
ATOM 811 O O . ASP A 1 99 ? 19.447 -5.155 -19.807 1.00 85.06 99 ASP A O 1
ATOM 815 N N . ASN A 1 100 ? 18.075 -6.924 -19.882 1.00 87.25 100 ASN A N 1
ATOM 816 C CA . ASN A 1 100 ? 17.290 -6.489 -21.041 1.00 87.25 100 ASN A CA 1
ATOM 817 C C . ASN A 1 100 ? 16.107 -5.578 -20.664 1.00 87.25 100 ASN A C 1
ATOM 819 O O . ASN A 1 100 ? 15.251 -5.286 -21.502 1.00 87.25 100 ASN A O 1
ATOM 823 N N . ALA A 1 101 ? 15.993 -5.171 -19.396 1.00 86.69 101 ALA A N 1
ATOM 824 C CA . ALA A 1 101 ? 14.906 -4.306 -18.961 1.00 86.69 101 ALA A CA 1
ATOM 825 C C . ALA A 1 101 ? 15.012 -2.915 -19.616 1.00 86.69 101 ALA A C 1
ATOM 827 O O . ALA A 1 101 ? 16.111 -2.376 -19.765 1.00 86.69 101 ALA A O 1
ATOM 828 N N . PRO A 1 102 ? 13.879 -2.285 -19.976 1.00 86.69 102 PRO A N 1
ATOM 829 C CA . PRO A 1 102 ? 13.902 -0.958 -20.570 1.00 86.69 102 PRO A CA 1
ATOM 830 C C . PRO A 1 102 ? 14.505 0.069 -19.608 1.00 86.69 102 PRO A C 1
ATOM 832 O O . PRO A 1 102 ? 14.251 0.046 -18.399 1.00 86.69 102 PRO A O 1
ATOM 835 N N . TYR A 1 103 ? 15.256 1.020 -20.166 1.00 89.06 103 TYR A N 1
ATOM 836 C CA . TYR A 1 103 ? 15.827 2.115 -19.393 1.00 89.06 103 TYR A CA 1
ATOM 837 C C . TYR A 1 103 ? 14.736 2.941 -18.703 1.00 89.06 103 TYR A C 1
ATOM 839 O O . TYR A 1 103 ? 13.715 3.306 -19.294 1.00 89.06 103 TYR A O 1
ATOM 847 N N . ILE A 1 104 ? 14.992 3.302 -17.446 1.00 87.69 104 ILE A N 1
ATOM 848 C CA . ILE A 1 104 ? 14.126 4.178 -16.665 1.00 87.69 104 ILE A CA 1
ATOM 849 C C . ILE A 1 104 ? 14.852 5.457 -16.255 1.00 87.69 104 ILE A C 1
ATOM 851 O O . ILE A 1 104 ? 15.979 5.445 -15.767 1.00 87.69 104 ILE A O 1
ATOM 855 N N . SER A 1 105 ? 14.169 6.595 -16.383 1.00 90.19 105 SER A N 1
ATOM 856 C CA . SER A 1 105 ? 14.712 7.875 -15.922 1.00 90.19 105 SER A CA 1
ATOM 857 C C . SER A 1 105 ? 14.698 7.953 -14.395 1.00 90.19 105 SER A C 1
ATOM 859 O O . SER A 1 105 ? 13.636 8.126 -13.786 1.00 90.19 105 SER A O 1
ATOM 861 N N . ASN A 1 106 ? 15.880 7.912 -13.776 1.00 85.12 106 ASN A N 1
ATOM 862 C CA . ASN A 1 106 ? 16.018 8.052 -12.325 1.00 85.12 106 ASN A CA 1
ATOM 863 C C . ASN A 1 106 ? 15.377 9.357 -11.811 1.00 85.12 106 ASN A C 1
ATOM 865 O O . ASN A 1 106 ? 14.625 9.346 -10.842 1.00 85.12 106 ASN A O 1
ATOM 869 N N . LYS A 1 107 ? 15.568 10.484 -12.514 1.00 87.69 107 LYS A N 1
ATOM 870 C CA . LYS A 1 107 ? 14.973 11.785 -12.148 1.00 87.69 107 LYS A CA 1
ATOM 871 C C . LYS A 1 107 ? 13.440 11.733 -12.095 1.00 87.69 107 LYS A C 1
ATOM 873 O O . LYS A 1 107 ? 12.836 12.251 -11.153 1.00 87.69 107 LYS A O 1
ATOM 878 N N . LYS A 1 108 ? 12.801 11.092 -13.084 1.00 91.38 108 LYS A N 1
ATOM 879 C CA . LYS A 1 108 ? 11.338 10.913 -13.123 1.00 91.38 108 LYS A CA 1
ATOM 880 C C . LYS A 1 108 ? 10.866 10.038 -11.962 1.00 91.38 108 LYS A C 1
ATOM 882 O O . LYS A 1 108 ? 9.916 10.400 -11.268 1.00 91.38 108 LYS A O 1
ATOM 887 N N . TRP A 1 109 ? 11.549 8.924 -11.727 1.00 91.44 109 TRP A N 1
ATOM 888 C CA . TRP A 1 109 ? 11.191 7.977 -10.676 1.00 91.44 109 TRP A CA 1
ATOM 889 C C . TRP A 1 109 ? 11.425 8.513 -9.266 1.00 91.44 109 TRP A C 1
ATOM 891 O O . TRP A 1 109 ? 10.600 8.267 -8.395 1.00 91.44 109 TRP A O 1
ATOM 901 N N . VAL A 1 110 ? 12.447 9.340 -9.044 1.00 89.06 110 VAL A N 1
ATOM 902 C CA . VAL A 1 110 ? 12.637 10.068 -7.780 1.00 89.06 110 VAL A CA 1
ATOM 903 C C . VAL A 1 110 ? 11.453 11.002 -7.505 1.00 89.06 110 VAL A C 1
ATOM 905 O O . VAL A 1 110 ? 10.954 11.040 -6.383 1.00 89.06 110 VAL A O 1
ATOM 908 N N . LYS A 1 111 ? 10.935 11.721 -8.514 1.00 91.38 111 LYS A N 1
ATOM 909 C CA . LYS A 1 111 ? 9.739 12.574 -8.349 1.00 91.38 111 LYS A CA 1
ATOM 910 C C . LYS A 1 111 ? 8.496 11.754 -7.984 1.00 91.38 111 LYS A C 1
ATOM 912 O O . LYS A 1 111 ? 7.721 12.179 -7.133 1.00 91.38 111 LYS A O 1
ATOM 917 N N . ILE A 1 112 ? 8.316 10.589 -8.608 1.00 93.75 112 ILE A N 1
ATOM 918 C CA . ILE A 1 112 ? 7.233 9.651 -8.271 1.00 93.75 112 ILE A CA 1
ATOM 919 C C . ILE A 1 112 ? 7.422 9.113 -6.847 1.00 93.75 112 ILE A C 1
ATOM 921 O O . ILE A 1 112 ? 6.472 9.102 -6.070 1.00 93.75 112 ILE A O 1
ATOM 925 N N . GLY A 1 113 ? 8.647 8.738 -6.483 1.00 93.31 113 GLY A N 1
ATOM 926 C CA . GLY A 1 113 ? 8.992 8.202 -5.172 1.00 93.31 113 GLY A CA 1
ATOM 927 C C . GLY A 1 113 ? 8.677 9.157 -4.025 1.00 93.31 113 GLY A C 1
ATOM 928 O O . GLY A 1 113 ? 8.190 8.710 -2.993 1.00 93.31 113 GLY A O 1
ATOM 929 N N . LYS A 1 114 ? 8.865 10.471 -4.213 1.00 92.31 114 LYS A N 1
ATOM 930 C CA . LYS A 1 114 ? 8.457 11.480 -3.218 1.00 92.31 114 LYS A CA 1
ATOM 931 C C . LYS A 1 114 ? 6.956 11.411 -2.932 1.00 92.31 114 LYS A C 1
ATOM 933 O O . LYS A 1 114 ? 6.576 11.275 -1.776 1.00 92.31 114 LYS A O 1
ATOM 938 N N . LYS A 1 115 ? 6.130 11.368 -3.984 1.00 93.56 115 LYS A N 1
ATOM 939 C CA . LYS A 1 115 ? 4.670 11.230 -3.858 1.00 93.56 115 LYS A CA 1
ATOM 940 C C . LYS A 1 115 ? 4.266 9.918 -3.185 1.00 93.56 115 LYS A C 1
ATOM 942 O O . LYS A 1 115 ? 3.360 9.905 -2.366 1.00 93.56 115 LYS A O 1
ATOM 947 N N . VAL A 1 116 ? 4.943 8.815 -3.517 1.00 94.19 116 VAL A N 1
ATOM 948 C CA . VAL A 1 116 ? 4.693 7.502 -2.891 1.00 94.19 116 VAL A CA 1
ATOM 949 C C . VAL A 1 116 ? 4.970 7.556 -1.390 1.00 94.19 116 VAL A C 1
ATOM 951 O O . VAL A 1 116 ? 4.171 7.059 -0.604 1.00 94.19 116 VAL A O 1
ATOM 954 N N . VAL A 1 117 ? 6.096 8.150 -0.990 1.00 92.44 117 VAL A N 1
ATOM 955 C CA . VAL A 1 117 ? 6.467 8.294 0.423 1.00 92.44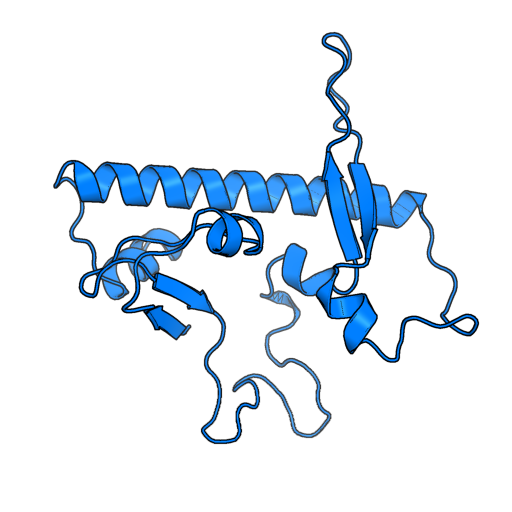 117 VAL A CA 1
ATOM 956 C C . VAL A 1 117 ? 5.480 9.195 1.165 1.00 92.44 117 VAL A C 1
ATOM 958 O O . VAL A 1 117 ? 5.107 8.873 2.290 1.00 92.44 117 VAL A O 1
ATOM 961 N N . GLU A 1 118 ? 5.055 10.301 0.554 1.00 92.25 118 GLU A N 1
ATOM 962 C CA . GLU A 1 118 ? 4.045 11.207 1.113 1.00 92.25 118 GLU A CA 1
ATOM 963 C C . GLU A 1 118 ? 2.707 10.482 1.328 1.00 92.25 118 GLU A C 1
ATOM 965 O O . GLU A 1 118 ? 2.217 10.450 2.456 1.00 92.25 118 GLU A O 1
ATOM 970 N N . GLU A 1 119 ? 2.185 9.795 0.305 1.00 92.75 119 GLU A N 1
ATOM 971 C CA . GLU A 1 119 ? 0.939 9.014 0.393 1.00 92.75 119 GLU A CA 1
ATOM 972 C C . GLU A 1 119 ? 1.029 7.913 1.464 1.00 92.75 119 GLU A C 1
ATOM 974 O O . GLU A 1 119 ? 0.110 7.729 2.262 1.00 92.75 119 GLU A O 1
ATOM 979 N N . LEU A 1 120 ? 2.158 7.196 1.537 1.00 92.31 120 LEU A N 1
ATOM 980 C CA . LEU A 1 120 ? 2.381 6.183 2.574 1.00 92.31 120 LEU A CA 1
ATOM 981 C C . LEU A 1 120 ? 2.423 6.796 3.977 1.00 92.31 120 LEU A C 1
ATOM 983 O O 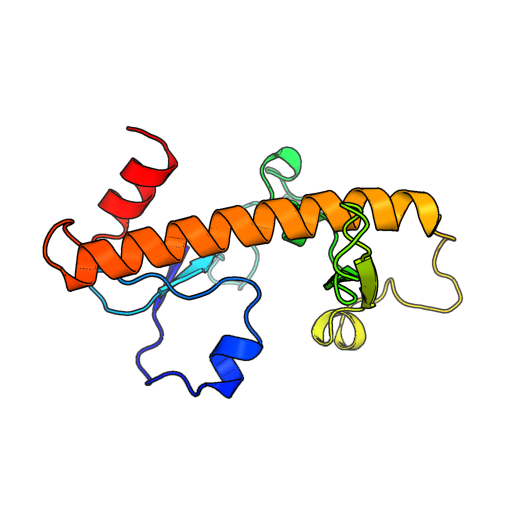. LEU A 1 120 ? 1.878 6.213 4.913 1.00 92.31 120 LEU A O 1
ATOM 987 N N . LYS A 1 121 ? 3.049 7.966 4.140 1.00 92.25 121 LYS A N 1
ATOM 988 C CA . LYS A 1 121 ? 3.104 8.675 5.424 1.00 92.25 121 LYS A CA 1
ATOM 989 C C . LYS A 1 121 ? 1.707 9.094 5.879 1.00 92.25 121 LYS A C 1
ATOM 991 O O . LYS A 1 121 ? 1.378 8.909 7.049 1.00 92.25 121 LYS A O 1
ATOM 996 N N . GLU A 1 122 ? 0.892 9.626 4.973 1.00 93.38 122 GLU A N 1
ATOM 997 C CA . GLU A 1 122 ? -0.498 9.999 5.251 1.00 93.38 122 GLU A CA 1
ATOM 998 C C . GLU A 1 122 ? -1.344 8.783 5.635 1.00 93.38 122 GLU A C 1
ATOM 1000 O O . GLU A 1 122 ? -2.008 8.799 6.672 1.00 93.38 122 GLU A O 1
ATOM 1005 N N . ASN A 1 123 ? -1.251 7.698 4.862 1.00 92.94 123 ASN A N 1
ATOM 1006 C CA . ASN A 1 123 ? -1.954 6.451 5.150 1.00 92.94 123 ASN A CA 1
ATOM 1007 C C . ASN A 1 123 ? -1.547 5.858 6.511 1.00 92.94 123 ASN A C 1
ATOM 1009 O O . ASN A 1 123 ? -2.401 5.453 7.298 1.00 92.94 123 ASN A O 1
ATOM 1013 N N . ASN A 1 124 ? -0.249 5.841 6.825 1.00 93.31 124 ASN A N 1
ATOM 1014 C CA . ASN A 1 124 ? 0.243 5.322 8.101 1.00 93.31 124 ASN A CA 1
ATOM 1015 C C . ASN A 1 124 ? -0.236 6.177 9.278 1.00 93.31 124 ASN A C 1
ATOM 1017 O O . ASN A 1 124 ? -0.683 5.625 10.281 1.00 93.31 124 ASN A O 1
ATOM 1021 N N . LYS A 1 125 ? -0.217 7.510 9.135 1.00 95.44 125 LYS A N 1
ATOM 1022 C CA . LYS A 1 125 ? -0.756 8.434 10.142 1.00 95.44 125 LYS A CA 1
ATOM 1023 C C . LYS A 1 125 ? -2.254 8.211 10.360 1.00 95.44 125 LYS A C 1
ATOM 1025 O O . LYS A 1 125 ? -2.712 8.202 11.498 1.00 95.44 125 LYS A O 1
ATOM 1030 N N . PHE A 1 126 ? -3.018 8.008 9.288 1.00 95.69 126 PHE A N 1
ATOM 1031 C CA . PHE A 1 126 ? -4.441 7.689 9.386 1.00 95.69 126 PHE A CA 1
ATOM 1032 C C . PHE A 1 126 ? -4.680 6.390 10.171 1.00 95.69 126 PHE A C 1
ATOM 1034 O O . PHE A 1 126 ? -5.478 6.381 11.107 1.00 95.69 126 PHE A O 1
ATOM 1041 N N . ILE A 1 127 ? -3.951 5.316 9.846 1.00 95.31 127 ILE A N 1
ATOM 1042 C CA . ILE A 1 127 ? -4.061 4.026 10.548 1.00 95.31 127 ILE A CA 1
ATOM 1043 C C . ILE A 1 127 ? -3.671 4.160 12.026 1.00 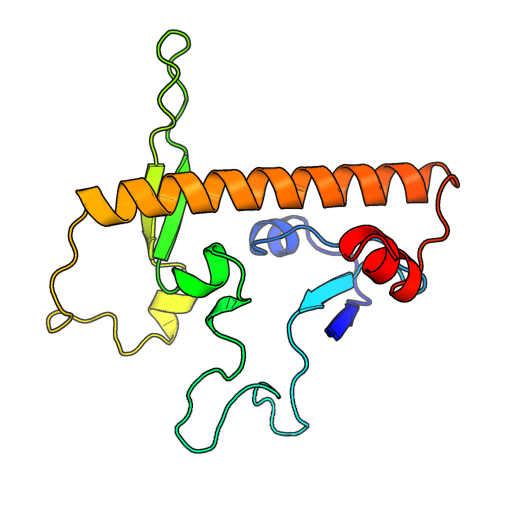95.31 127 ILE A C 1
ATOM 1045 O O . ILE A 1 127 ? -4.325 3.586 12.897 1.00 95.31 127 ILE A O 1
ATOM 1049 N N . GLU A 1 128 ? -2.637 4.940 12.334 1.00 95.56 128 GLU A N 1
ATOM 1050 C CA . GLU A 1 128 ? -2.212 5.206 13.708 1.00 95.56 128 GLU A CA 1
ATOM 1051 C C . GLU A 1 128 ? -3.307 5.921 14.515 1.00 95.56 128 GLU A C 1
ATOM 1053 O O . GLU A 1 128 ? -3.647 5.493 15.621 1.00 95.56 128 GLU A O 1
ATOM 1058 N N . ILE A 1 129 ? -3.929 6.952 13.934 1.00 96.81 129 ILE A N 1
ATOM 1059 C CA . ILE A 1 129 ? -5.052 7.678 14.542 1.00 96.81 129 ILE A CA 1
ATOM 1060 C C . ILE A 1 129 ? -6.262 6.756 14.735 1.00 96.81 129 ILE A C 1
ATOM 1062 O O . ILE A 1 129 ? -6.877 6.775 15.805 1.00 96.81 129 ILE A O 1
ATOM 1066 N N . TRP A 1 130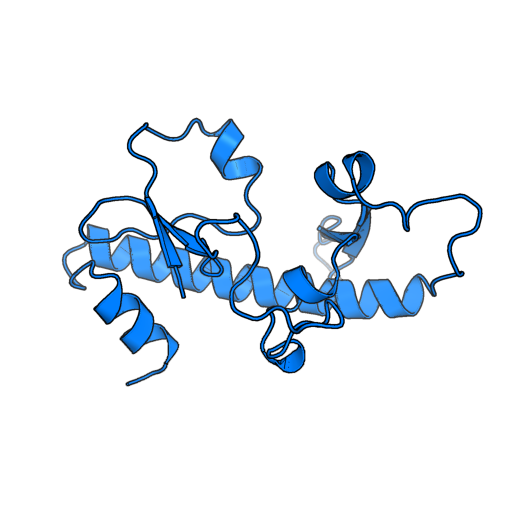 ? -6.599 5.939 13.734 1.00 96.81 130 TRP A N 1
ATOM 1067 C CA . TRP A 1 130 ? -7.659 4.933 13.834 1.00 96.81 130 TRP A CA 1
ATOM 1068 C C . TRP A 1 130 ? -7.409 3.991 15.018 1.00 96.81 130 TRP A C 1
ATOM 1070 O O . TRP A 1 130 ? -8.229 3.905 15.934 1.00 96.81 130 TRP A O 1
ATOM 1080 N N . ASN A 1 131 ? -6.235 3.355 15.052 1.00 96.00 131 ASN A N 1
ATOM 1081 C CA . ASN A 1 131 ? -5.859 2.397 16.089 1.00 96.00 131 ASN A CA 1
ATOM 1082 C C . ASN A 1 131 ? -5.842 3.037 17.485 1.00 96.00 131 ASN A C 1
ATOM 1084 O O . ASN A 1 131 ? -6.275 2.415 18.455 1.00 96.00 131 ASN A O 1
ATOM 1088 N N . MET A 1 132 ? -5.375 4.283 17.608 1.00 97.62 132 MET A N 1
ATOM 1089 C CA . MET A 1 132 ? -5.399 5.021 18.871 1.00 97.62 132 MET A CA 1
ATOM 1090 C C . MET A 1 132 ? -6.833 5.268 19.359 1.00 97.62 132 MET A C 1
ATOM 1092 O O . MET A 1 132 ? -7.113 5.089 20.543 1.00 97.62 132 MET A O 1
ATOM 1096 N N . ASN A 1 133 ? -7.743 5.685 18.477 1.00 97.50 133 ASN A N 1
ATOM 1097 C CA . ASN A 1 133 ? -9.130 5.955 18.860 1.00 97.50 133 ASN A CA 1
ATOM 1098 C C . ASN A 1 133 ? -9.896 4.679 19.217 1.00 97.50 133 ASN A C 1
ATOM 1100 O O . ASN A 1 133 ? -10.684 4.702 20.161 1.00 97.50 133 ASN A O 1
ATOM 1104 N N . VAL A 1 134 ? -9.611 3.566 18.537 1.00 96.56 134 VAL A N 1
ATOM 1105 C CA . VAL A 1 134 ? -10.109 2.239 18.921 1.00 96.56 134 VAL A CA 1
ATOM 1106 C C . VAL A 1 134 ? -9.648 1.872 20.334 1.00 96.56 134 VAL A C 1
ATOM 1108 O O . VAL A 1 134 ? -10.477 1.550 21.178 1.00 96.56 134 VAL A O 1
ATOM 1111 N N . LYS A 1 135 ? -8.345 1.985 20.632 1.00 96.31 135 LYS A N 1
ATOM 1112 C CA . LYS A 1 135 ? -7.797 1.678 21.969 1.00 96.31 135 LYS A CA 1
ATOM 1113 C C . LYS A 1 135 ? -8.385 2.555 23.077 1.00 96.31 135 LYS A C 1
ATOM 1115 O O . LYS A 1 135 ? -8.505 2.106 24.208 1.00 96.31 135 LYS A O 1
ATOM 1120 N N . LYS A 1 136 ? -8.752 3.799 22.755 1.00 97.62 136 LYS A N 1
ATOM 1121 C CA . LYS A 1 136 ? -9.403 4.745 23.677 1.00 97.62 136 LYS A CA 1
ATOM 1122 C C . LYS A 1 136 ? -10.923 4.547 23.791 1.00 97.62 136 LYS A C 1
ATOM 1124 O O . LYS A 1 136 ? -11.568 5.354 24.448 1.00 97.62 136 LYS A O 1
ATOM 1129 N N . GLY A 1 137 ? -11.506 3.555 23.111 1.00 96.19 137 GLY A N 1
ATOM 1130 C CA . GLY A 1 137 ? -12.953 3.307 23.115 1.00 96.19 137 GLY A CA 1
ATOM 1131 C C . GLY A 1 137 ? -13.788 4.366 22.385 1.00 96.19 137 GLY A C 1
ATOM 1132 O O . GLY A 1 137 ? -15.004 4.391 22.526 1.00 96.19 137 GLY A O 1
ATOM 1133 N N . ARG A 1 138 ? -13.161 5.251 21.598 1.00 96.88 138 ARG A N 1
ATOM 1134 C CA . ARG A 1 138 ? -13.838 6.370 20.913 1.00 96.88 138 ARG A CA 1
ATOM 1135 C C . ARG A 1 138 ? -14.507 5.963 19.605 1.00 96.88 138 ARG A C 1
ATOM 1137 O O . ARG A 1 138 ? -15.357 6.683 19.098 1.00 96.88 138 ARG A O 1
ATOM 1144 N N . ILE A 1 139 ? -14.072 4.849 19.023 1.00 95.88 139 ILE A N 1
ATOM 1145 C CA . ILE A 1 139 ? -14.558 4.339 17.742 1.00 95.88 139 ILE A CA 1
ATOM 1146 C C . ILE A 1 139 ? -14.788 2.837 17.884 1.00 95.88 139 ILE A C 1
ATOM 1148 O O . ILE A 1 139 ? -13.930 2.122 18.403 1.00 95.88 139 ILE A O 1
ATOM 1152 N N . LYS A 1 140 ? -15.925 2.347 17.377 1.00 96.25 140 LYS A N 1
ATOM 1153 C CA . LYS A 1 140 ? -16.195 0.909 17.297 1.00 96.25 140 LYS A CA 1
ATOM 1154 C C . LYS A 1 140 ? -15.252 0.272 16.263 1.00 96.25 140 LYS A C 1
ATOM 1156 O O . LYS A 1 140 ? -15.281 0.697 15.101 1.00 96.25 140 LYS A O 1
ATOM 1161 N N . PRO A 1 141 ? -14.445 -0.736 16.632 1.00 94.81 141 PRO A N 1
ATOM 1162 C CA . PRO A 1 141 ? -13.451 -1.309 15.736 1.00 94.81 141 PRO A CA 1
ATOM 1163 C C . PRO A 1 141 ? -14.107 -2.295 14.778 1.00 94.81 141 PRO A C 1
ATOM 1165 O O . PRO A 1 141 ? -13.915 -3.484 14.935 1.00 94.81 141 PRO A O 1
ATOM 1168 N N . THR A 1 142 ? -14.915 -1.850 13.816 1.00 95.31 142 THR A N 1
ATOM 1169 C CA . THR A 1 142 ? -15.429 -2.762 12.781 1.00 95.31 142 THR A CA 1
ATOM 1170 C C . THR A 1 142 ? -14.782 -2.495 11.434 1.00 95.31 142 THR A C 1
ATOM 1172 O O . THR A 1 142 ? -14.550 -1.339 11.074 1.00 95.31 142 THR A O 1
ATOM 1175 N N . ALA A 1 143 ? -14.541 -3.550 10.653 1.00 93.25 143 ALA A N 1
ATOM 1176 C CA . ALA A 1 143 ? -14.103 -3.428 9.265 1.00 93.25 143 ALA A CA 1
ATOM 1177 C C . ALA A 1 143 ? -15.045 -2.511 8.463 1.00 93.25 143 ALA A C 1
ATOM 1179 O O . ALA A 1 143 ? -14.598 -1.649 7.710 1.00 93.25 143 ALA A O 1
ATOM 1180 N N . GLN A 1 144 ? -16.358 -2.626 8.689 1.00 94.19 144 GLN A N 1
ATOM 1181 C CA . GLN A 1 144 ? -17.358 -1.743 8.088 1.00 94.19 144 GLN A CA 1
ATOM 1182 C C . GLN A 1 144 ? -17.153 -0.274 8.482 1.00 94.19 144 GLN A C 1
ATOM 1184 O O . GLN A 1 144 ? -17.186 0.602 7.621 1.00 94.19 144 GLN A O 1
ATOM 1189 N N . ASN A 1 145 ? -16.933 0.008 9.767 1.00 94.81 145 ASN A N 1
ATOM 1190 C CA . ASN A 1 145 ? -16.742 1.371 10.255 1.00 94.81 145 ASN A CA 1
ATOM 1191 C C . ASN A 1 145 ? -15.427 1.982 9.739 1.00 94.81 145 ASN A C 1
ATOM 1193 O O . ASN A 1 145 ? -15.369 3.167 9.412 1.00 94.81 145 ASN A O 1
ATOM 1197 N N . PHE A 1 146 ? -14.389 1.159 9.575 1.00 95.06 146 PHE A N 1
ATOM 1198 C CA . PHE A 1 146 ? -13.142 1.572 8.937 1.00 95.06 146 PHE A CA 1
ATOM 1199 C C . PHE A 1 146 ? -13.368 2.006 7.482 1.00 95.06 146 PHE A C 1
ATOM 1201 O O . PHE A 1 146 ? -12.918 3.077 7.078 1.00 95.06 146 PHE A O 1
ATOM 1208 N N . ILE A 1 147 ? -14.123 1.216 6.706 1.00 92.94 147 ILE A N 1
ATOM 1209 C CA . ILE A 1 147 ? -14.493 1.567 5.326 1.00 92.94 147 ILE A CA 1
ATOM 1210 C C . ILE A 1 147 ? -15.294 2.868 5.281 1.00 92.94 147 ILE A C 1
ATOM 1212 O O . ILE A 1 147 ? -14.955 3.747 4.493 1.00 92.94 147 ILE A O 1
ATOM 1216 N N . LYS A 1 148 ? -16.308 3.011 6.139 1.00 93.88 148 LYS A N 1
ATOM 1217 C CA . LYS A 1 148 ? -17.104 4.241 6.268 1.00 93.88 148 LYS A CA 1
ATOM 1218 C C . LYS A 1 148 ? -16.233 5.469 6.521 1.00 93.88 148 LYS A C 1
ATOM 1220 O O . LYS A 1 148 ? -16.336 6.466 5.816 1.00 93.88 148 LYS A O 1
ATOM 1225 N N . THR A 1 149 ? -15.276 5.344 7.438 1.00 93.38 149 THR A N 1
ATOM 1226 C CA . THR A 1 149 ? -14.323 6.414 7.768 1.00 93.38 149 THR A CA 1
ATOM 1227 C C . THR A 1 149 ? -13.457 6.810 6.567 1.00 93.38 149 THR A C 1
ATOM 1229 O O . THR A 1 149 ? -13.263 7.997 6.319 1.00 93.38 149 THR A O 1
ATOM 1232 N N . ILE A 1 150 ? -12.951 5.839 5.797 1.00 90.75 150 ILE A N 1
ATOM 1233 C CA . ILE A 1 150 ? -12.138 6.117 4.599 1.00 90.75 150 ILE A CA 1
ATOM 1234 C C . ILE A 1 150 ? -12.974 6.754 3.490 1.00 90.75 150 ILE A C 1
ATOM 1236 O O . ILE A 1 150 ? -12.518 7.687 2.830 1.00 90.75 150 ILE A O 1
ATOM 1240 N N . LEU A 1 151 ? -14.178 6.231 3.264 1.00 89.00 151 LEU A N 1
ATOM 1241 C CA . LEU A 1 151 ? -15.071 6.691 2.203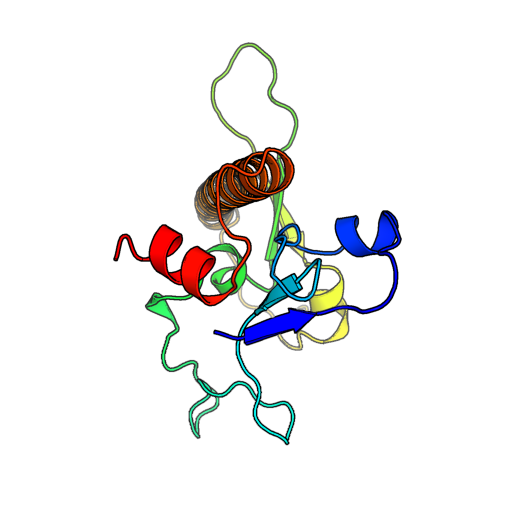 1.00 89.00 151 LEU A CA 1
ATOM 1242 C C . LEU A 1 151 ? -15.815 7.980 2.570 1.00 89.00 151 LEU A C 1
ATOM 1244 O O . LEU A 1 151 ? -16.379 8.606 1.679 1.00 89.00 151 LEU A O 1
ATOM 1248 N N . LYS A 1 152 ? -15.764 8.395 3.843 1.00 88.38 152 LYS A N 1
ATOM 1249 C CA . LYS A 1 152 ? -16.510 9.529 4.404 1.00 88.38 152 LYS A CA 1
ATOM 1250 C C . LYS A 1 152 ? -18.027 9.378 4.203 1.00 88.38 152 LYS A C 1
ATOM 1252 O O . LYS A 1 152 ? -18.687 10.332 3.797 1.00 88.38 152 LYS A O 1
ATOM 1257 N N . ILE A 1 153 ? -18.549 8.176 4.471 1.00 75.44 153 ILE A N 1
ATOM 1258 C CA . ILE A 1 153 ? -19.973 7.795 4.348 1.00 75.44 153 ILE A CA 1
ATOM 1259 C C . ILE A 1 153 ? -20.509 7.146 5.622 1.00 75.44 153 ILE A C 1
ATOM 1261 O O . ILE A 1 153 ? -19.694 6.582 6.385 1.00 75.44 153 ILE A O 1
#

InterPro domains:
  IPR005358 Putative zinc- or iron-chelating domain containing protein [PF03692] (35-81)

Foldseek 3Di:
DDWADDPDDDDPVNQVLDLAHWAQAPSGTTDDDADADPVRHGPQQDPVRDGVCLVVDQLQVVPPQKAWDFDDDPPPDPDGFIDIDGRPVCVVPVPLPDPPHDDDDPVVVRVSNVVNVVSSVVRRVVRVVNRVCVVVVNDHRHPVSVVCVVVVD

Radius of gyration: 17.76 Å; chains: 1; bounding box: 40×43×45 Å

pLDDT: mean 86.25, std 10.47, range [46.5, 97.62]

Sequence (153 aa):
MGFYIYEKNFSNDFIKKMVIPPIITEKGNAFVGLLKKSTGACIFLDEKKKCKIYNLRPMFCRTFPFTFKVLNLRRSNLKINVQMFYAIKAKEYCKGISDNAPYISNKKWVKIGKKVVEELKENNKFIEIWNMNVKKGRIKPTAQNFIKTILKI

Secondary structure (DSSP, 8-state):
-EEEE--SPPPHHHHHHSSSPPEEETTEEEEEE--B-TTS-BTTB-TTS-BTTGGGS-HHHHSTTEEEEEE---TT----EEEEEE-HHHHHH-TT-STTSPP--HHHHHHHHHHHHHHHHHHHHHHHHHHHHHHTTSS---HHHHHHHHHT-